Protein AF-A0A367GK42-F1 (afdb_monomer_lite)

Foldseek 3Di:
DVVVVVPQDPVNVVVVVVVVVVVLQVQLVVCQPPPCHSVNSSVCCVVVVVVVVVVVVVVVVVVVVVVD

Secondary structure (DSSP, 8-state):
-HHHHTT--HHHHHHHHHHHHHHHHHHHHHHTTSTTHHHHHHHHHHHHHHHHHHHHHHHHHHHHHT--

pLDDT: mean 80.64, std 12.33, range [45.03, 92.25]

Structure (mmCIF, N/CA/C/O backbone):
data_AF-A0A367GK42-F1
#
_entry.id   AF-A0A367GK42-F1
#
loop_
_atom_site.group_PDB
_atom_site.id
_atom_site.type_symbol
_atom_site.label_atom_id
_atom_site.label_alt_id
_atom_site.label_comp_id
_atom_site.label_asym_id
_atom_site.label_entity_id
_atom_site.label_seq_id
_atom_site.pdbx_PDB_ins_code
_atom_site.Cartn_x
_atom_site.Cartn_y
_atom_site.Cartn_z
_atom_site.occupancy
_atom_site.B_iso_or_equiv
_atom_site.auth_seq_id
_atom_site.auth_comp_id
_atom_site.auth_asym_id
_atom_site.auth_atom_id
_atom_site.pdbx_PDB_model_num
ATOM 1 N N . MET A 1 1 ? -6.615 -14.059 14.591 1.00 45.03 1 MET A N 1
ATOM 2 C CA . MET A 1 1 ? -7.536 -13.719 15.703 1.00 45.03 1 MET A CA 1
ATOM 3 C C . MET A 1 1 ? -7.950 -12.244 15.732 1.00 45.03 1 MET A C 1
ATOM 5 O O . MET A 1 1 ? -8.968 -11.940 16.329 1.00 45.03 1 MET A O 1
ATOM 9 N N . THR A 1 2 ? -7.252 -11.335 15.044 1.00 55.72 2 THR A N 1
ATOM 10 C CA . THR A 1 2 ? -7.591 -9.896 14.996 1.00 55.72 2 THR A CA 1
ATOM 11 C C . THR A 1 2 ? -8.889 -9.584 14.234 1.00 55.72 2 THR A C 1
ATOM 13 O O . THR A 1 2 ? -9.590 -8.641 14.572 1.00 55.72 2 THR A O 1
ATOM 16 N N . ILE A 1 3 ? -9.241 -10.412 13.244 1.00 54.75 3 ILE A N 1
ATOM 17 C CA . ILE A 1 3 ? -10.422 -10.233 12.375 1.00 54.75 3 ILE A CA 1
ATOM 18 C C . ILE A 1 3 ? -11.735 -10.458 13.150 1.00 54.75 3 ILE A C 1
ATOM 20 O O . ILE A 1 3 ? -12.715 -9.758 12.933 1.00 54.75 3 ILE A O 1
ATOM 24 N N . ALA A 1 4 ? -11.730 -11.380 14.119 1.00 51.31 4 ALA A N 1
ATOM 25 C CA . ALA A 1 4 ? -12.882 -11.644 14.983 1.00 51.31 4 ALA A CA 1
ATOM 26 C C . ALA A 1 4 ? -13.140 -10.513 16.000 1.00 51.31 4 ALA A C 1
ATOM 28 O O . ALA A 1 4 ? -14.262 -10.347 16.462 1.00 51.31 4 ALA A O 1
ATOM 29 N N . PHE A 1 5 ? -12.117 -9.718 16.334 1.00 50.62 5 PHE A N 1
ATOM 30 C CA . PHE A 1 5 ? -12.199 -8.651 17.339 1.00 50.62 5 PHE A CA 1
ATOM 31 C C . PHE A 1 5 ? -12.911 -7.386 16.837 1.00 50.62 5 PHE A C 1
ATOM 33 O O . PHE A 1 5 ? -13.357 -6.576 17.643 1.00 50.62 5 PHE A O 1
ATOM 40 N N . LEU A 1 6 ? -13.007 -7.206 15.516 1.00 57.91 6 LEU A N 1
ATOM 41 C CA . LEU A 1 6 ? -13.582 -6.009 14.897 1.00 57.91 6 LEU A CA 1
ATOM 42 C C . LEU A 1 6 ? -15.040 -6.192 14.438 1.00 57.91 6 LEU A C 1
ATOM 44 O O . LEU A 1 6 ? -15.629 -5.228 13.966 1.00 57.91 6 LEU A O 1
ATOM 48 N N . ASN A 1 7 ? -15.621 -7.396 14.570 1.00 60.44 7 ASN A N 1
ATOM 49 C CA . ASN A 1 7 ? -16.943 -7.751 14.021 1.00 60.44 7 ASN A CA 1
ATOM 50 C C . ASN A 1 7 ? -17.136 -7.272 12.564 1.00 60.44 7 ASN A C 1
ATOM 52 O O . ASN A 1 7 ? -18.225 -6.884 12.155 1.00 60.44 7 ASN A O 1
ATOM 56 N N . ILE A 1 8 ? -16.039 -7.247 11.802 1.00 65.62 8 ILE A N 1
ATOM 57 C CA . ILE A 1 8 ? -16.023 -6.898 10.384 1.00 65.62 8 ILE A CA 1
ATOM 58 C C . ILE A 1 8 ? -16.426 -8.173 9.654 1.00 65.62 8 ILE A C 1
ATOM 60 O O . ILE A 1 8 ? -15.710 -9.179 9.703 1.00 65.62 8 ILE A O 1
ATOM 64 N N . GLY A 1 9 ? -17.595 -8.144 9.024 1.00 74.50 9 GLY A N 1
ATOM 65 C CA . GLY A 1 9 ? -18.078 -9.236 8.201 1.00 74.50 9 GLY A CA 1
ATOM 66 C C . GLY A 1 9 ? -17.191 -9.474 6.977 1.00 74.50 9 GLY A C 1
ATOM 67 O O . GLY A 1 9 ? -16.327 -8.682 6.585 1.00 74.50 9 GLY A O 1
ATOM 68 N N . THR A 1 10 ? -17.403 -10.622 6.339 1.00 80.25 10 THR A N 1
ATOM 69 C CA . THR A 1 10 ? -16.702 -10.997 5.103 1.00 80.25 10 THR A CA 1
ATOM 70 C C . THR A 1 10 ? -16.931 -9.986 3.975 1.00 80.25 10 THR A C 1
ATOM 72 O O . THR A 1 10 ? -16.048 -9.798 3.139 1.00 80.25 10 THR A O 1
ATOM 75 N N . ALA A 1 11 ? -18.080 -9.302 3.975 1.00 78.62 11 ALA A N 1
ATOM 76 C CA . ALA A 1 11 ? -18.417 -8.265 3.008 1.00 78.62 11 ALA A CA 1
ATOM 77 C C . ALA A 1 11 ? -17.542 -7.012 3.172 1.00 78.62 11 ALA A C 1
ATOM 79 O O . ALA A 1 11 ? -16.970 -6.534 2.194 1.00 78.62 11 ALA A O 1
ATOM 80 N N . GLU A 1 12 ? -17.372 -6.503 4.393 1.00 80.31 12 GLU A N 1
ATOM 81 C CA . GLU A 1 12 ? -16.536 -5.328 4.648 1.00 80.31 12 GLU A CA 1
ATOM 82 C C . GLU A 1 12 ? -15.059 -5.609 4.343 1.00 80.31 12 GLU A C 1
ATOM 84 O O . GLU A 1 12 ? -14.379 -4.763 3.761 1.00 80.31 12 GLU A O 1
ATOM 89 N N . MET A 1 13 ? -14.573 -6.819 4.646 1.00 80.25 13 MET A N 1
ATOM 90 C CA . MET A 1 13 ? -13.221 -7.250 4.262 1.00 80.25 13 MET A CA 1
ATOM 91 C C . MET A 1 13 ? -13.020 -7.233 2.743 1.00 80.25 13 MET A C 1
ATOM 93 O O . MET A 1 13 ? -11.993 -6.750 2.266 1.00 80.25 13 MET A O 1
ATOM 97 N N . LEU A 1 14 ? -13.999 -7.725 1.977 1.00 82.69 14 LEU A N 1
ATOM 98 C CA . LEU A 1 14 ? -13.955 -7.700 0.513 1.00 82.69 14 LEU A CA 1
ATOM 99 C C . LEU A 1 14 ? -13.936 -6.271 -0.034 1.00 82.69 14 LEU A C 1
ATOM 101 O O . LEU A 1 14 ? -13.170 -5.987 -0.953 1.00 82.69 14 LEU A O 1
ATOM 105 N N . ILE A 1 15 ? -14.726 -5.366 0.550 1.00 86.25 15 ILE A N 1
ATOM 106 C CA . ILE A 1 15 ? -14.754 -3.954 0.148 1.00 86.25 15 ILE A CA 1
ATOM 107 C C . ILE A 1 15 ? -13.397 -3.301 0.409 1.00 86.25 15 ILE A C 1
ATOM 109 O O . ILE A 1 15 ? -12.844 -2.683 -0.496 1.00 86.25 15 ILE A O 1
ATOM 113 N N . ILE A 1 16 ? -12.837 -3.462 1.612 1.00 86.56 16 ILE A N 1
ATOM 114 C CA . ILE A 1 16 ? -11.537 -2.876 1.976 1.00 86.56 16 ILE A CA 1
ATOM 115 C C . ILE A 1 16 ? -10.431 -3.426 1.073 1.00 86.56 16 ILE A C 1
ATOM 117 O O . ILE A 1 16 ? -9.598 -2.663 0.584 1.00 86.56 16 ILE A O 1
ATOM 121 N N . PHE A 1 17 ? -10.440 -4.733 0.810 1.00 86.00 17 PHE A N 1
ATOM 122 C CA . PHE A 1 17 ? -9.479 -5.362 -0.090 1.00 86.00 17 PHE A CA 1
ATOM 123 C C . PHE A 1 17 ? -9.592 -4.816 -1.518 1.00 86.00 17 PHE A C 1
ATOM 125 O O . PHE A 1 17 ? -8.582 -4.458 -2.123 1.00 86.00 17 PHE A O 1
ATOM 132 N N . PHE A 1 18 ? -10.811 -4.688 -2.045 1.00 90.25 18 PHE A N 1
ATOM 133 C CA . PHE A 1 18 ? -11.041 -4.124 -3.373 1.00 90.25 18 PHE A CA 1
ATOM 134 C C . PHE A 1 18 ? -10.555 -2.672 -3.465 1.00 90.25 18 PHE A C 1
ATOM 136 O O . PHE A 1 18 ? -9.866 -2.304 -4.416 1.00 90.25 18 PHE A O 1
ATOM 143 N N . LEU A 1 19 ? -10.848 -1.865 -2.444 1.00 89.12 19 LEU A N 1
ATOM 144 C CA . LEU A 1 19 ? -10.400 -0.475 -2.342 1.00 89.12 19 LEU A CA 1
ATOM 145 C C . LEU A 1 19 ? -8.872 -0.375 -2.306 1.00 89.12 19 LEU A C 1
ATOM 147 O O . LEU A 1 19 ? -8.295 0.475 -2.983 1.00 89.12 19 LEU A O 1
ATOM 151 N N . PHE A 1 20 ? -8.220 -1.269 -1.560 1.00 86.69 20 PHE A N 1
ATOM 152 C CA . PHE A 1 20 ? -6.766 -1.341 -1.488 1.00 86.69 20 PHE A CA 1
ATOM 153 C C . PHE A 1 20 ? -6.150 -1.641 -2.858 1.00 86.69 20 PHE A C 1
ATOM 155 O O . PHE A 1 20 ? -5.282 -0.897 -3.307 1.00 86.69 20 PHE A O 1
ATOM 162 N N . VAL A 1 21 ? -6.645 -2.666 -3.561 1.00 89.62 21 VAL A N 1
ATOM 163 C CA . VAL A 1 21 ? -6.163 -3.019 -4.908 1.00 89.62 21 VAL A CA 1
ATOM 164 C C . VAL A 1 21 ? -6.346 -1.854 -5.882 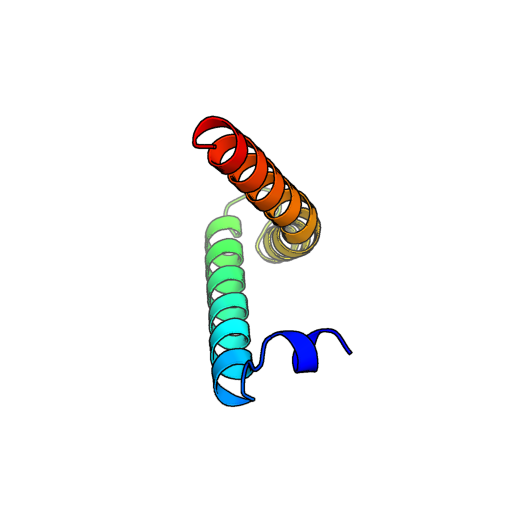1.00 89.62 21 VAL A C 1
ATOM 166 O O . VAL A 1 21 ? -5.425 -1.523 -6.630 1.00 89.62 21 VAL A O 1
ATOM 169 N N . LEU A 1 22 ? -7.506 -1.195 -5.849 1.00 92.25 22 LEU A N 1
ATOM 170 C CA . LEU A 1 22 ? -7.815 -0.068 -6.726 1.00 92.25 22 LEU A CA 1
ATOM 171 C C . LEU A 1 22 ? -6.855 1.107 -6.472 1.00 92.25 22 LEU A C 1
ATOM 173 O O . LEU A 1 22 ? -6.265 1.632 -7.415 1.00 92.25 22 LEU A O 1
ATOM 177 N N . LEU A 1 23 ? -6.610 1.456 -5.205 1.00 87.88 23 LEU A N 1
ATOM 178 C CA . LEU A 1 23 ? -5.633 2.478 -4.820 1.00 87.88 23 LEU A CA 1
ATOM 179 C C . LEU A 1 23 ? -4.212 2.121 -5.269 1.00 87.88 23 LEU A C 1
ATOM 181 O O . LEU A 1 23 ? -3.516 2.977 -5.811 1.00 87.88 23 LEU A O 1
ATOM 185 N N . THR A 1 24 ? -3.786 0.866 -5.102 1.00 86.94 24 THR A N 1
ATOM 186 C CA . THR A 1 24 ? -2.461 0.423 -5.558 1.00 86.94 24 THR A CA 1
ATOM 187 C C . THR A 1 24 ? -2.310 0.576 -7.070 1.00 86.94 24 THR A C 1
ATOM 189 O O . THR A 1 24 ? -1.281 1.071 -7.521 1.00 86.94 24 THR A O 1
ATOM 192 N N . VAL A 1 25 ? -3.328 0.221 -7.860 1.00 88.75 25 VAL A N 1
ATOM 193 C CA . 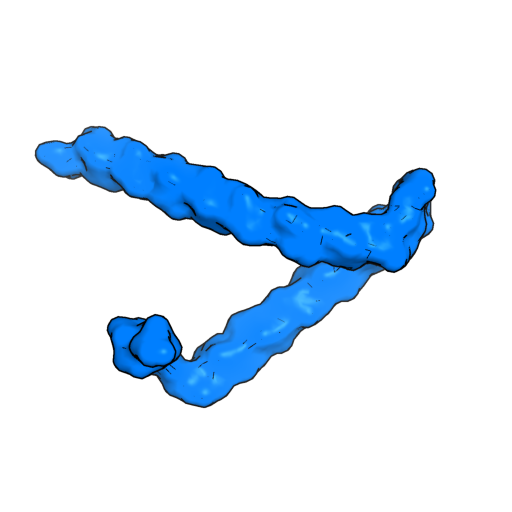VAL A 1 25 ? -3.303 0.387 -9.325 1.00 88.75 25 VAL A CA 1
ATOM 194 C C . VAL A 1 25 ? -3.243 1.863 -9.720 1.00 88.75 25 VAL A C 1
ATOM 196 O O . VAL A 1 25 ? -2.503 2.222 -10.635 1.00 88.75 25 VAL A O 1
ATOM 199 N N . PHE A 1 26 ? -3.967 2.740 -9.022 1.00 89.12 26 PHE A N 1
ATOM 200 C CA . PHE A 1 26 ? -3.889 4.186 -9.253 1.00 89.12 26 PHE A CA 1
ATOM 201 C C . PHE A 1 26 ? -2.495 4.740 -8.962 1.00 89.12 26 PHE A C 1
ATOM 203 O O . PHE A 1 26 ? -1.933 5.450 -9.793 1.00 89.12 26 PHE A O 1
ATOM 210 N N . VAL A 1 27 ? -1.911 4.375 -7.819 1.00 87.31 27 VAL A N 1
ATOM 211 C CA . VAL A 1 27 ? -0.551 4.783 -7.443 1.00 87.31 27 VAL A CA 1
ATOM 212 C C . VAL A 1 27 ? 0.477 4.234 -8.431 1.00 87.31 27 VAL A C 1
AT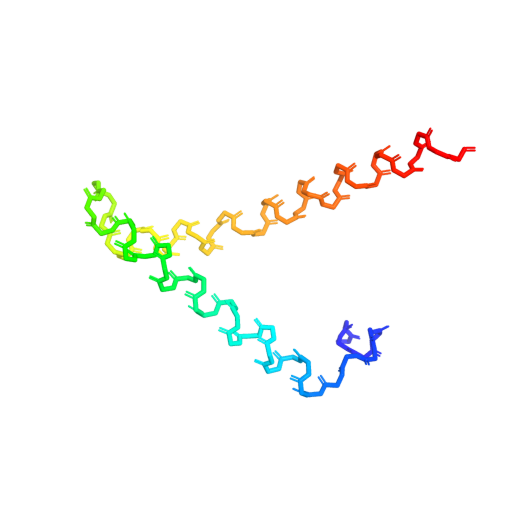OM 214 O O . VAL A 1 27 ? 1.395 4.948 -8.821 1.00 87.31 27 VAL A O 1
ATOM 217 N N . ALA A 1 28 ? 0.310 2.994 -8.885 1.00 88.25 28 ALA A N 1
ATOM 218 C CA . ALA A 1 28 ? 1.186 2.376 -9.871 1.00 88.25 28 ALA A CA 1
ATOM 219 C C . ALA A 1 28 ? 1.097 3.055 -11.244 1.00 88.25 28 ALA A C 1
ATOM 221 O O . ALA A 1 28 ? 2.120 3.284 -11.886 1.00 88.25 28 ALA A O 1
ATOM 222 N N . ASN A 1 29 ? -0.111 3.426 -11.681 1.00 90.00 29 ASN A N 1
ATOM 223 C CA . ASN A 1 29 ? -0.310 4.189 -12.912 1.00 90.00 29 ASN A CA 1
ATOM 224 C C . ASN A 1 29 ? 0.285 5.594 -12.809 1.00 90.00 29 ASN A C 1
ATOM 226 O O . ASN A 1 29 ? 0.951 6.025 -13.740 1.00 90.00 29 ASN A O 1
ATOM 230 N N . TYR A 1 30 ? 0.111 6.276 -11.676 1.00 87.75 30 TYR A N 1
ATOM 231 C CA . TYR A 1 30 ? 0.709 7.593 -11.442 1.00 87.75 30 TYR A CA 1
ATOM 232 C C . TYR A 1 30 ? 2.241 7.528 -11.348 1.00 87.75 30 TYR A C 1
ATOM 234 O O . TYR A 1 30 ? 2.960 8.427 -11.768 1.00 87.75 30 TYR A O 1
ATOM 242 N N . GLY A 1 31 ? 2.748 6.423 -10.809 1.00 83.62 31 GLY A N 1
ATOM 243 C CA . GLY A 1 31 ? 4.163 6.122 -10.690 1.00 83.62 31 GLY A CA 1
ATOM 244 C C . GLY A 1 31 ? 4.838 5.666 -11.984 1.00 83.62 31 GLY A C 1
ATOM 245 O O . GLY A 1 31 ? 6.066 5.611 -12.048 1.00 83.62 31 GLY A O 1
ATOM 246 N N . ARG A 1 32 ? 4.064 5.362 -13.032 1.00 85.88 32 ARG A N 1
ATOM 247 C CA . ARG A 1 32 ? 4.567 4.827 -14.304 1.00 85.88 32 ARG A CA 1
ATOM 248 C C . ARG A 1 32 ? 5.566 5.754 -14.990 1.00 85.88 32 ARG A C 1
ATOM 250 O O . ARG A 1 32 ? 6.538 5.255 -15.546 1.00 85.88 32 ARG A O 1
ATOM 257 N N . ASP A 1 33 ? 5.340 7.061 -14.900 1.00 87.62 33 ASP A N 1
ATOM 258 C CA . ASP A 1 33 ? 6.183 8.094 -15.514 1.00 87.62 33 ASP A CA 1
ATOM 259 C C . ASP A 1 33 ? 7.336 8.547 -14.596 1.00 87.62 33 ASP A C 1
ATOM 261 O O . ASP A 1 33 ? 8.134 9.412 -14.953 1.00 87.62 33 ASP A O 1
ATOM 265 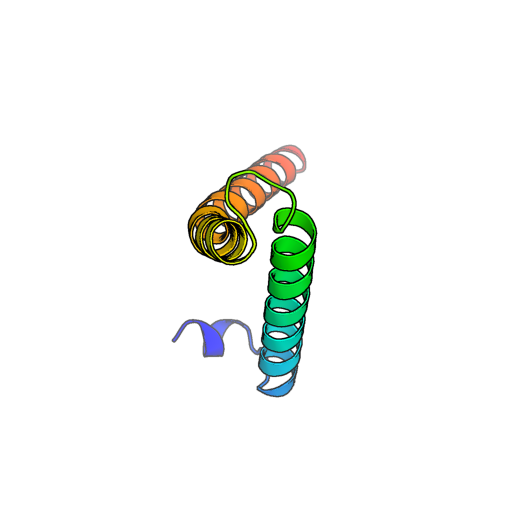N N . THR A 1 34 ? 7.441 7.968 -13.395 1.00 87.44 34 THR A N 1
ATOM 266 C CA . THR A 1 34 ? 8.539 8.234 -12.456 1.00 87.44 34 THR A CA 1
ATOM 267 C C . THR A 1 34 ? 9.725 7.302 -12.735 1.00 87.44 34 THR A C 1
ATOM 269 O O . THR A 1 34 ? 9.534 6.219 -13.288 1.00 87.44 34 THR A O 1
ATOM 272 N N . PRO A 1 35 ? 10.957 7.640 -12.307 1.00 84.88 35 PRO A N 1
ATOM 273 C CA . PRO A 1 35 ? 12.130 6.772 -12.490 1.00 84.88 35 PRO A CA 1
ATOM 274 C C . PRO A 1 35 ? 12.010 5.387 -11.826 1.00 84.88 35 PRO A C 1
ATOM 276 O O . PRO A 1 35 ? 12.779 4.487 -12.147 1.00 84.88 35 PRO A O 1
ATOM 279 N N . LEU A 1 36 ? 11.052 5.200 -10.913 1.00 84.56 36 LEU A N 1
ATOM 280 C CA . LEU A 1 36 ? 10.724 3.906 -10.308 1.00 84.56 36 LEU A CA 1
ATOM 281 C C . LEU A 1 36 ? 9.878 3.008 -11.225 1.00 84.56 36 LEU A C 1
ATOM 283 O O . LEU A 1 36 ? 9.873 1.786 -11.059 1.00 84.56 36 LEU A O 1
ATOM 287 N N . GLY A 1 37 ? 9.163 3.601 -12.181 1.00 88.31 37 GLY A N 1
ATOM 288 C CA . GLY A 1 37 ? 8.212 2.919 -13.044 1.00 88.31 37 GLY A CA 1
ATOM 289 C C . GLY A 1 37 ? 7.041 2.285 -12.285 1.00 88.31 37 GLY A C 1
ATOM 290 O O . GLY A 1 37 ? 6.930 2.340 -11.061 1.00 88.31 37 GLY A O 1
ATOM 291 N N . TYR A 1 38 ? 6.164 1.613 -13.033 1.00 86.44 38 TYR A N 1
ATOM 292 C CA . TYR A 1 38 ? 4.944 0.997 -12.498 1.00 86.44 38 TYR A CA 1
ATOM 293 C C . TYR A 1 38 ? 5.229 0.037 -11.330 1.00 86.44 38 TYR A C 1
ATOM 295 O O . TYR A 1 38 ? 4.651 0.154 -10.250 1.00 86.44 38 TYR A O 1
ATOM 303 N N . TRP A 1 39 ? 6.165 -0.894 -11.525 1.00 85.44 39 TRP A N 1
ATOM 304 C CA . TRP A 1 39 ? 6.496 -1.912 -10.527 1.00 85.44 39 TRP A CA 1
ATOM 305 C C . TRP A 1 39 ? 7.230 -1.346 -9.310 1.00 85.44 39 TRP A C 1
ATOM 307 O O . TRP A 1 39 ? 6.961 -1.784 -8.192 1.00 85.44 39 TRP A O 1
ATOM 317 N N . GLY A 1 40 ? 8.107 -0.353 -9.496 1.00 87.31 40 GLY A N 1
ATOM 318 C CA . GLY A 1 40 ? 8.781 0.305 -8.378 1.00 87.31 40 GLY A CA 1
ATOM 319 C C . GLY A 1 40 ? 7.800 1.073 -7.498 1.00 87.31 40 GLY A C 1
ATOM 320 O O . GLY A 1 40 ? 7.903 1.025 -6.274 1.00 87.31 40 GLY A O 1
ATOM 321 N N . SER A 1 41 ? 6.787 1.703 -8.095 1.00 88.38 41 SER A N 1
ATOM 322 C CA . SER A 1 41 ? 5.735 2.396 -7.351 1.00 88.38 41 SER A CA 1
ATOM 323 C C . SER A 1 41 ? 4.794 1.446 -6.610 1.00 88.38 41 SER A C 1
ATOM 325 O O . SER A 1 41 ? 4.418 1.751 -5.479 1.00 88.38 41 SER A O 1
ATOM 327 N N . VAL A 1 42 ? 4.478 0.269 -7.168 1.00 87.44 42 VAL A N 1
ATOM 328 C CA . VAL A 1 42 ? 3.755 -0.790 -6.431 1.00 87.44 42 VAL A CA 1
ATOM 329 C C . VAL A 1 42 ? 4.562 -1.244 -5.21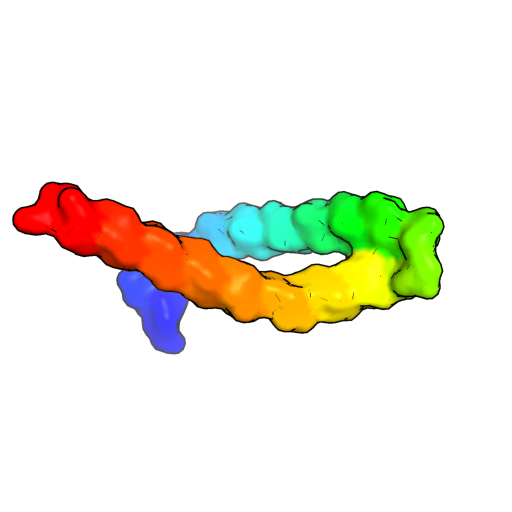5 1.00 87.44 42 VAL A C 1
ATOM 331 O O . VAL A 1 42 ? 4.025 -1.331 -4.111 1.00 87.44 42 VAL A O 1
ATOM 334 N N . LEU A 1 43 ? 5.856 -1.510 -5.403 1.00 88.81 43 LEU A N 1
ATOM 335 C CA . LEU A 1 43 ? 6.723 -2.032 -4.349 1.00 88.81 43 LEU A CA 1
ATOM 336 C C . LEU A 1 43 ? 6.929 -1.006 -3.228 1.00 88.81 43 LEU A C 1
ATOM 338 O O . LEU A 1 43 ? 6.836 -1.349 -2.050 1.00 88.81 43 LEU A O 1
ATOM 342 N N . LEU A 1 44 ? 7.116 0.267 -3.586 1.00 88.31 44 LEU A N 1
ATOM 343 C CA . LEU A 1 44 ? 7.133 1.369 -2.627 1.00 88.31 44 LEU A CA 1
ATOM 344 C C . LEU A 1 44 ? 5.806 1.498 -1.890 1.00 88.31 44 LEU A C 1
ATOM 346 O O . LEU A 1 44 ? 5.817 1.640 -0.671 1.00 88.31 44 LEU A O 1
ATOM 350 N N . CYS A 1 45 ? 4.675 1.437 -2.593 1.00 87.19 45 CYS A N 1
ATOM 351 C CA . CYS A 1 45 ? 3.356 1.529 -1.973 1.00 87.19 45 CYS A CA 1
ATOM 352 C C . CYS A 1 45 ? 3.158 0.419 -0.932 1.00 87.19 45 CYS A C 1
ATOM 354 O O . CYS A 1 45 ? 2.733 0.705 0.185 1.00 87.19 45 CYS A O 1
ATOM 356 N N . LEU A 1 46 ? 3.558 -0.817 -1.242 1.00 87.81 46 LEU A N 1
ATOM 357 C CA . LEU A 1 46 ? 3.488 -1.952 -0.320 1.00 87.81 46 LEU A CA 1
ATOM 358 C C . LEU A 1 46 ? 4.417 -1.793 0.896 1.00 87.81 46 LEU A C 1
ATOM 360 O O . LEU A 1 46 ? 4.032 -2.124 2.014 1.00 87.81 46 LEU A O 1
ATOM 364 N N . LEU A 1 47 ? 5.630 -1.272 0.697 1.00 90.56 47 LEU A N 1
ATOM 365 C CA . LEU A 1 47 ? 6.616 -1.124 1.771 1.00 90.56 47 LEU A CA 1
ATOM 366 C C . LEU A 1 47 ? 6.308 0.064 2.697 1.00 90.56 47 LEU A C 1
ATOM 368 O O . LEU A 1 47 ? 6.557 0.010 3.900 1.00 90.56 47 LEU A O 1
ATOM 372 N N . THR A 1 48 ? 5.772 1.148 2.135 1.00 88.44 48 THR A N 1
ATOM 373 C CA . THR A 1 48 ? 5.493 2.397 2.862 1.00 88.44 48 THR A CA 1
ATOM 374 C C . THR A 1 48 ? 4.122 2.418 3.528 1.00 88.44 48 THR A C 1
ATOM 376 O O . THR A 1 48 ? 3.938 3.153 4.497 1.00 88.44 48 THR A O 1
ATO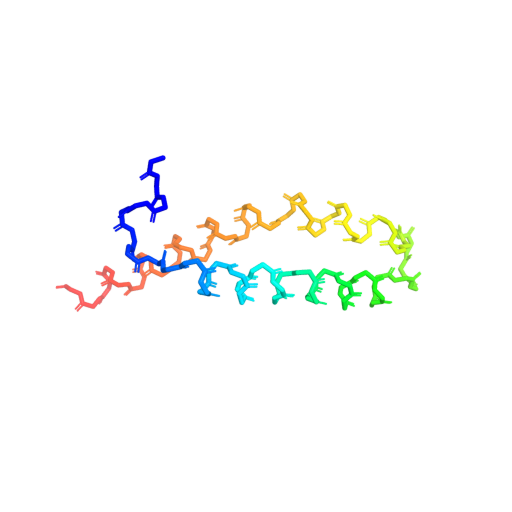M 379 N N . SER A 1 49 ? 3.166 1.598 3.087 1.00 87.06 49 SER A N 1
ATOM 380 C CA . SER A 1 49 ? 1.821 1.592 3.676 1.00 87.06 49 SER A CA 1
ATOM 381 C C . SER A 1 49 ? 1.791 1.217 5.170 1.00 87.06 49 SER A C 1
ATOM 383 O O . SER A 1 49 ? 1.126 1.937 5.919 1.00 87.06 49 SER A O 1
ATOM 385 N N . PRO A 1 50 ? 2.530 0.202 5.671 1.00 86.12 50 PRO A N 1
ATOM 386 C CA . PRO A 1 50 ? 2.570 -0.100 7.105 1.00 86.12 50 PRO A CA 1
ATOM 387 C C . PRO A 1 50 ? 3.109 1.042 7.992 1.00 86.12 50 PRO A C 1
ATOM 389 O O . PRO A 1 50 ? 2.422 1.409 8.951 1.00 86.12 50 PRO A O 1
ATOM 392 N N . PRO A 1 51 ? 4.284 1.654 7.714 1.00 88.81 51 PRO A N 1
ATOM 393 C CA . PRO A 1 51 ? 4.778 2.761 8.532 1.00 88.81 51 PRO A CA 1
ATOM 394 C C . PRO A 1 51 ? 3.898 4.012 8.431 1.00 88.81 51 PRO A C 1
ATOM 396 O O . PRO A 1 51 ? 3.706 4.690 9.439 1.00 88.81 51 PRO A O 1
ATOM 399 N N . VAL A 1 52 ? 3.301 4.295 7.266 1.00 86.44 52 VAL A N 1
ATOM 400 C CA . VAL A 1 52 ? 2.349 5.409 7.106 1.00 86.44 52 VAL A CA 1
ATOM 401 C C . VAL A 1 52 ? 1.090 5.183 7.946 1.00 86.44 52 VAL A C 1
ATOM 403 O O . VAL A 1 52 ? 0.664 6.090 8.661 1.00 86.44 52 VAL A O 1
ATOM 406 N N . ALA A 1 53 ? 0.525 3.972 7.935 1.00 85.06 53 ALA A N 1
ATOM 407 C CA . ALA A 1 53 ? -0.630 3.632 8.765 1.00 85.06 53 ALA A CA 1
ATOM 408 C C . ALA A 1 53 ? -0.322 3.789 10.264 1.00 85.06 53 ALA A C 1
ATOM 410 O O . ALA A 1 53 ? -1.129 4.346 11.011 1.00 85.06 53 ALA A O 1
ATOM 411 N N . PHE A 1 54 ? 0.868 3.366 10.701 1.00 88.75 54 PHE A N 1
ATOM 412 C CA . PHE A 1 54 ? 1.309 3.547 12.083 1.00 88.75 54 PHE A CA 1
ATOM 413 C C . PHE A 1 54 ? 1.428 5.030 12.464 1.00 88.75 54 PHE A C 1
ATOM 415 O O . PHE A 1 54 ? 0.961 5.433 13.530 1.00 88.75 54 PHE A O 1
ATOM 422 N N . LEU A 1 55 ? 1.992 5.853 11.576 1.00 89.19 55 LEU A N 1
ATOM 423 C CA . LEU A 1 55 ? 2.108 7.300 11.764 1.00 89.19 55 LEU A CA 1
ATOM 424 C C . LEU A 1 55 ? 0.738 7.973 11.912 1.00 89.19 55 LEU A C 1
ATOM 426 O O . LEU A 1 55 ? 0.545 8.781 12.820 1.00 89.19 55 LEU A O 1
ATOM 430 N N . ILE A 1 56 ? -0.230 7.609 11.066 1.00 86.56 56 ILE A N 1
ATOM 431 C CA . ILE A 1 56 ? -1.598 8.144 11.127 1.00 86.56 56 ILE A CA 1
ATOM 432 C C . ILE A 1 56 ? -2.260 7.771 12.457 1.00 86.56 56 ILE A C 1
ATOM 434 O O . ILE A 1 56 ? -2.805 8.642 13.137 1.00 86.56 56 ILE A O 1
ATOM 438 N N . LEU A 1 57 ? -2.175 6.504 12.873 1.00 88.12 57 LEU A N 1
ATOM 439 C CA . LEU A 1 57 ? -2.728 6.056 14.155 1.00 88.12 57 LEU A CA 1
ATOM 440 C C . LEU A 1 57 ? -2.070 6.766 15.344 1.00 88.12 57 LEU A C 1
ATOM 442 O O . LEU A 1 57 ? -2.753 7.135 16.302 1.00 88.12 57 LEU A O 1
ATOM 446 N N . PHE A 1 58 ? -0.758 6.995 15.283 1.00 88.00 58 PHE A N 1
ATOM 447 C CA . PHE A 1 58 ? -0.027 7.735 16.306 1.00 88.00 58 PHE A CA 1
ATOM 448 C C . PHE A 1 58 ? -0.490 9.196 16.399 1.00 88.00 58 PHE A C 1
ATOM 450 O O . PHE A 1 58 ? -0.777 9.680 17.496 1.00 88.00 58 PHE A O 1
ATOM 457 N N . LEU A 1 59 ? -0.635 9.880 15.260 1.00 87.62 59 LEU A N 1
ATOM 458 C CA . LEU A 1 59 ? -1.148 11.251 15.204 1.00 87.62 59 LEU A CA 1
ATOM 459 C C . LEU A 1 59 ? -2.576 11.339 15.752 1.00 87.62 59 LEU A C 1
ATOM 461 O O . LEU A 1 59 ? -2.856 12.188 16.596 1.00 87.62 59 LEU A O 1
ATOM 465 N N . PHE A 1 60 ? -3.462 10.424 15.353 1.00 86.19 60 PHE A N 1
ATOM 466 C CA . PHE A 1 60 ? -4.832 10.367 15.871 1.00 86.19 60 PHE A CA 1
ATOM 467 C C . PHE A 1 60 ? -4.867 10.131 17.382 1.00 86.19 60 PHE A C 1
ATOM 469 O O . PHE A 1 60 ? -5.626 10.788 18.095 1.00 86.19 60 PHE A O 1
ATOM 476 N N . LYS A 1 61 ? -4.006 9.248 17.901 1.00 81.75 61 LYS A N 1
ATOM 477 C CA . LYS A 1 61 ? -3.873 9.021 19.345 1.00 81.75 61 LYS A CA 1
ATOM 478 C C . LYS A 1 61 ? -3.403 10.280 20.078 1.00 81.75 61 LYS A C 1
ATOM 480 O O . LYS A 1 61 ? -3.919 10.575 21.154 1.00 81.75 61 LYS A O 1
ATOM 485 N N . SER A 1 62 ? -2.459 11.027 19.504 1.00 78.06 62 SER A N 1
ATOM 486 C CA . SER A 1 62 ? -1.967 12.287 20.074 1.00 78.06 62 SER A CA 1
ATOM 487 C C . SER A 1 62 ? -3.044 13.376 20.089 1.00 78.06 62 SER A C 1
ATOM 489 O O . SER A 1 62 ? -3.200 14.067 21.092 1.00 78.06 62 SER A O 1
ATOM 491 N N . LEU A 1 63 ? -3.824 13.501 19.011 1.00 78.12 63 LEU A N 1
ATOM 492 C CA . LEU A 1 63 ? -4.919 14.471 18.910 1.00 78.12 63 LEU A CA 1
ATOM 493 C C . LEU A 1 63 ? -6.065 14.150 19.876 1.00 78.12 63 LEU A C 1
ATOM 495 O O . LEU A 1 63 ? -6.638 15.059 20.472 1.00 78.12 63 LEU A O 1
ATOM 499 N N . ASN A 1 64 ? -6.374 12.865 20.076 1.00 73.69 64 ASN A N 1
ATOM 500 C CA . ASN A 1 64 ? -7.423 12.453 21.008 1.00 73.69 64 ASN A CA 1
ATOM 501 C C . ASN A 1 64 ? -7.025 12.708 22.473 1.00 73.69 64 ASN A C 1
ATOM 503 O O . ASN A 1 64 ? -7.862 13.073 23.290 1.00 73.69 64 ASN A O 1
ATOM 507 N N . LYS A 1 65 ? -5.727 12.605 22.796 1.00 60.28 65 LYS A N 1
ATOM 508 C CA . LYS A 1 65 ? -5.186 12.937 24.126 1.00 60.28 65 LYS A CA 1
ATOM 509 C C . LYS A 1 65 ? -5.250 14.429 24.467 1.00 60.28 65 LYS A C 1
ATOM 511 O O . LYS A 1 65 ? -5.200 14.765 25.637 1.00 60.28 65 LYS A O 1
ATOM 516 N N . SER A 1 66 ? -5.335 15.307 23.467 1.00 58.22 66 SER A N 1
ATOM 517 C CA . SER A 1 66 ? -5.462 16.757 23.667 1.00 58.22 66 SER A CA 1
ATOM 518 C C . SER A 1 66 ? -6.907 17.210 23.925 1.00 58.22 66 SER A C 1
ATOM 520 O O . SER A 1 66 ? -7.122 18.386 24.210 1.00 58.22 66 SER A O 1
ATOM 522 N N . LYS A 1 67 ? -7.891 16.312 23.769 1.00 54.91 67 LYS A N 1
ATOM 523 C CA . LYS A 1 67 ? -9.325 16.574 23.981 1.00 54.91 67 LYS A CA 1
ATOM 524 C C . LYS A 1 67 ? -9.892 15.929 25.257 1.00 54.91 67 LYS A C 1
ATOM 526 O O . LYS A 1 67 ? -11.083 16.099 25.507 1.00 54.91 67 LYS A O 1
ATOM 531 N N . ALA A 1 68 ? -9.075 15.201 26.021 1.00 51.66 68 ALA A N 1
ATOM 532 C CA . ALA A 1 68 ? -9.412 14.613 27.321 1.00 51.66 68 ALA A CA 1
ATOM 533 C C . ALA A 1 68 ? -8.695 15.375 28.439 1.00 51.66 68 ALA A C 1
ATOM 535 O O . ALA A 1 68 ? -9.302 15.515 29.521 1.00 51.66 68 ALA A O 1
#

Sequence (68 aa):
MTIAFLNIGTAEMLIIFFLFVLLTVFVANYGRDTPLGYWGSVLLCLLTSPPVAFLILFLFKSLNKSKA

Radius of gyration: 15.83 Å; chains: 1; bounding box: 30×30×43 Å

Organism: NCBI:txid2201324